Protein AF-A0A950QNS8-F1 (afdb_monomer)

pLDDT: mean 90.38, std 9.47, range [53.41, 97.19]

Mean predicted aligned error: 3.78 Å

Solvent-accessible surface area (backbone atoms only — not comparable to full-atom values): 6136 Å² total; per-residue (Å²): 53,42,32,42,21,36,43,80,90,73,49,23,40,40,30,33,34,41,95,55,96,47,93,84,41,61,22,35,48,35,29,31,58,67,44,80,93,40,46,65,45,50,50,54,51,51,52,52,36,47,74,72,73,43,79,83,40,77,52,84,38,79,42,85,76,50,46,59,59,48,78,51,63,38,81,41,72,61,72,89,65,85,50,70,78,82,76,51,58,98,43,53,73,60,63,49,32,29,52,58,35,50,58,43,79,50,136

Sequence (107 aa):
MQTAFIRVSDCDLHVEISEQADKNSPRMIIETPGRPEYCESRSKLFAELQRRGITLTDLNQELQPPIPVQVTGTAFRDQAHPIWFARGSDKVATLWELHPVEVAILP

Secondary structure (DSSP, 8-state):
--EEEE-TTT--EEEEE-SSS-TTS-BEEEEE-SSGGGHHHHHHHHHHHHHTTPPP-SS-EE-SSPPPEEEEEEEEE--S--SGGGTS-TTB--SEEEEEEEEEE--

Structure (mmCIF, N/CA/C/O backbone):
data_AF-A0A950QNS8-F1
#
_entry.id   AF-A0A950QNS8-F1
#
loop_
_atom_site.group_PDB
_atom_site.id
_atom_site.type_symbol
_atom_site.label_atom_id
_atom_site.label_alt_id
_atom_site.label_comp_id
_atom_site.label_asym_id
_atom_site.label_entity_id
_atom_site.label_seq_id
_atom_site.pdbx_PDB_ins_code
_atom_site.Cartn_x
_atom_site.Cartn_y
_atom_site.Cartn_z
_atom_site.occupancy
_atom_site.B_iso_or_equiv
_atom_site.auth_seq_id
_atom_site.auth_comp_id
_atom_site.auth_asym_id
_atom_site.auth_atom_id
_atom_site.pdbx_PDB_model_num
ATOM 1 N N . MET A 1 1 ? -5.545 0.362 5.184 1.00 95.81 1 MET A N 1
ATOM 2 C CA . MET A 1 1 ? -4.094 0.474 4.947 1.00 95.81 1 MET A CA 1
ATOM 3 C C . MET A 1 1 ? -3.387 0.635 6.276 1.00 95.81 1 MET A C 1
ATOM 5 O O . MET A 1 1 ? -3.683 1.587 6.988 1.00 95.81 1 MET A O 1
ATOM 9 N N . GLN A 1 2 ? -2.527 -0.321 6.609 1.00 97.00 2 GLN A N 1
ATOM 10 C CA . GLN A 1 2 ? -1.808 -0.418 7.880 1.00 97.00 2 GLN A CA 1
ATOM 11 C C . GLN A 1 2 ? -0.375 0.091 7.760 1.00 97.00 2 GLN A C 1
ATOM 13 O O . GLN A 1 2 ? 0.094 0.784 8.654 1.00 97.00 2 GLN A O 1
ATOM 18 N N . THR A 1 3 ? 0.301 -0.196 6.646 1.00 95.44 3 THR A N 1
ATOM 19 C CA . THR A 1 3 ? 1.664 0.286 6.408 1.00 95.44 3 THR A CA 1
ATOM 20 C C . THR A 1 3 ? 1.887 0.708 4.970 1.00 95.44 3 THR A C 1
ATOM 22 O O . THR A 1 3 ? 1.111 0.327 4.093 1.00 95.44 3 THR A O 1
ATOM 25 N N . ALA A 1 4 ? 2.943 1.484 4.727 1.00 94.75 4 ALA A N 1
ATOM 26 C CA . ALA A 1 4 ? 3.389 1.814 3.381 1.00 94.75 4 ALA A CA 1
ATOM 27 C C . ALA A 1 4 ? 4.910 2.040 3.321 1.00 94.75 4 ALA A C 1
ATOM 29 O O . ALA A 1 4 ? 5.490 2.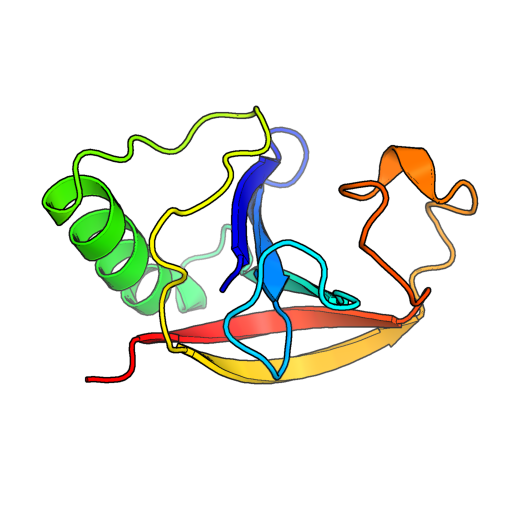618 4.242 1.00 94.75 4 ALA A O 1
ATOM 30 N N . PHE A 1 5 ? 5.546 1.604 2.231 1.00 92.75 5 PHE A N 1
ATOM 31 C CA . PHE A 1 5 ? 6.941 1.904 1.889 1.00 92.75 5 PHE A CA 1
ATOM 32 C C . PHE A 1 5 ? 7.192 1.757 0.386 1.00 92.75 5 PHE A C 1
ATOM 34 O O . PHE A 1 5 ? 6.425 1.113 -0.328 1.00 92.75 5 PHE A O 1
ATOM 41 N N . ILE A 1 6 ? 8.271 2.358 -0.109 1.00 91.19 6 ILE A N 1
ATOM 42 C CA . ILE A 1 6 ? 8.705 2.213 -1.501 1.00 91.19 6 ILE A CA 1
ATOM 43 C C . ILE A 1 6 ? 9.793 1.156 -1.571 1.00 91.19 6 ILE A C 1
ATOM 45 O O . ILE A 1 6 ? 10.847 1.306 -0.955 1.00 91.19 6 ILE A O 1
ATOM 49 N N . ARG A 1 7 ? 9.589 0.111 -2.368 1.00 87.38 7 ARG A N 1
ATOM 50 C CA . ARG A 1 7 ? 10.664 -0.831 -2.654 1.00 87.38 7 ARG A CA 1
ATOM 51 C C . ARG A 1 7 ? 11.517 -0.274 -3.791 1.00 87.38 7 ARG A C 1
ATOM 53 O O . ARG A 1 7 ? 11.070 -0.067 -4.912 1.00 87.38 7 ARG A O 1
ATOM 60 N N . VAL A 1 8 ? 12.776 0.023 -3.481 1.00 81.50 8 VAL A N 1
ATOM 61 C CA . VAL A 1 8 ? 13.689 0.706 -4.416 1.00 81.50 8 VAL A CA 1
ATOM 62 C C . VAL A 1 8 ? 14.071 -0.180 -5.610 1.00 81.50 8 VAL A C 1
ATOM 64 O O . VAL A 1 8 ? 14.387 0.342 -6.674 1.00 81.50 8 VAL A O 1
ATOM 67 N N . SER A 1 9 ? 14.041 -1.509 -5.462 1.00 83.94 9 SER A N 1
ATOM 68 C CA . SER A 1 9 ? 14.463 -2.445 -6.515 1.00 83.94 9 SER A CA 1
ATOM 69 C C . SER A 1 9 ? 13.531 -2.494 -7.726 1.00 83.94 9 SER A C 1
ATOM 71 O O . SER A 1 9 ? 14.008 -2.701 -8.838 1.00 83.94 9 SER A O 1
ATOM 73 N N . ASP A 1 10 ? 12.227 -2.323 -7.516 1.00 84.50 10 ASP A N 1
ATOM 74 C CA . ASP A 1 10 ? 11.175 -2.401 -8.542 1.00 84.50 10 ASP A CA 1
ATOM 75 C C . ASP A 1 10 ? 10.362 -1.099 -8.664 1.00 84.50 10 ASP A C 1
ATOM 77 O O . ASP A 1 10 ? 9.575 -0.957 -9.597 1.00 84.50 10 ASP A O 1
ATOM 81 N N . CYS A 1 11 ? 10.631 -0.106 -7.805 1.00 88.94 11 CYS A N 1
ATOM 82 C CA . CYS A 1 11 ? 9.930 1.181 -7.722 1.00 88.94 11 CYS A CA 1
ATOM 83 C C . CYS A 1 11 ? 8.451 1.061 -7.319 1.00 88.94 11 CYS A C 1
ATOM 85 O O . CYS A 1 11 ? 7.674 2.028 -7.439 1.00 88.94 11 CYS A O 1
ATOM 87 N N . ASP A 1 12 ? 8.060 -0.093 -6.794 1.00 92.62 12 ASP A N 1
ATOM 88 C CA . ASP A 1 12 ? 6.687 -0.346 -6.416 1.00 92.62 12 ASP A CA 1
ATOM 89 C C . ASP A 1 12 ? 6.389 0.253 -5.046 1.00 92.62 12 ASP A C 1
ATOM 91 O O . ASP A 1 12 ? 7.243 0.393 -4.163 1.00 92.62 12 ASP A O 1
ATOM 95 N N . LEU A 1 13 ? 5.148 0.708 -4.896 1.00 93.75 13 LEU A N 1
ATOM 96 C CA . LEU A 1 13 ? 4.632 1.126 -3.606 1.00 93.75 13 LEU A CA 1
ATOM 97 C C . LEU A 1 13 ? 4.052 -0.106 -2.927 1.00 93.75 13 LEU A C 1
ATOM 99 O O . LEU A 1 13 ? 3.002 -0.595 -3.343 1.00 93.75 13 LEU A O 1
ATOM 103 N N . HIS A 1 14 ? 4.739 -0.567 -1.889 1.00 93.94 14 HIS A N 1
ATOM 104 C CA . HIS A 1 14 ? 4.331 -1.695 -1.071 1.00 93.94 14 HIS A CA 1
ATOM 105 C C . HIS A 1 14 ? 3.472 -1.202 0.075 1.00 93.94 14 HIS A C 1
ATOM 107 O O . HIS A 1 14 ? 3.811 -0.250 0.784 1.00 93.94 14 HIS A O 1
ATOM 113 N N . VAL A 1 15 ? 2.352 -1.879 0.260 1.00 95.50 15 VAL A N 1
ATOM 114 C CA . VAL A 1 15 ? 1.351 -1.515 1.245 1.00 95.50 15 VAL A CA 1
ATOM 115 C C . VAL A 1 15 ? 0.851 -2.774 1.928 1.00 95.50 15 VAL A C 1
ATOM 117 O O . VAL A 1 15 ? 0.519 -3.754 1.267 1.00 95.50 15 VAL A O 1
ATOM 120 N N . GLU A 1 16 ? 0.718 -2.734 3.250 1.00 95.69 16 GLU A N 1
ATOM 121 C CA . GLU A 1 16 ? -0.014 -3.766 3.980 1.00 95.69 16 GLU A CA 1
ATOM 122 C C . GLU A 1 16 ? -1.443 -3.296 4.260 1.00 95.69 16 GLU A C 1
ATOM 124 O O . GLU A 1 16 ? -1.680 -2.187 4.754 1.00 95.69 16 GLU A O 1
ATOM 129 N N . ILE A 1 17 ? -2.422 -4.149 3.971 1.00 97.06 17 ILE A N 1
ATOM 130 C CA . ILE A 1 17 ? -3.836 -3.912 4.271 1.00 97.06 17 ILE A CA 1
ATOM 131 C C . ILE A 1 17 ? -4.383 -4.985 5.200 1.00 97.06 17 ILE A C 1
ATOM 133 O O . ILE A 1 17 ? -3.946 -6.131 5.176 1.00 97.06 17 ILE A O 1
ATOM 137 N N . SER A 1 18 ? -5.388 -4.612 5.977 1.00 97.19 18 SER A N 1
ATOM 138 C CA . SER A 1 18 ? -6.232 -5.521 6.741 1.00 97.19 18 SER A CA 1
ATOM 139 C C . SER A 1 18 ? -7.677 -5.051 6.630 1.00 97.19 18 SER A C 1
ATOM 141 O O . SER A 1 18 ? -7.934 -3.870 6.388 1.00 97.19 18 SER A O 1
ATOM 143 N N . GLU A 1 19 ? -8.611 -5.976 6.823 1.00 94.81 19 GLU A N 1
ATOM 144 C CA . GLU A 1 19 ? -10.047 -5.677 6.853 1.00 94.81 19 GLU A CA 1
ATOM 145 C C . GLU A 1 19 ? -10.418 -4.794 8.054 1.00 94.81 19 GLU A C 1
ATOM 147 O O . GLU A 1 19 ? -11.234 -3.883 7.946 1.00 94.81 19 GLU A O 1
ATOM 152 N N . GLN A 1 20 ? -9.781 -5.032 9.201 1.00 95.75 20 GLN A N 1
ATOM 153 C CA . GLN A 1 20 ? -10.021 -4.289 10.434 1.00 95.75 20 GLN A CA 1
ATOM 154 C C . GLN A 1 20 ? -8.972 -3.191 10.618 1.00 95.75 20 GLN A C 1
ATOM 156 O O . GLN A 1 20 ? -7.789 -3.402 10.344 1.00 95.75 20 GLN A O 1
ATOM 161 N N . ALA A 1 21 ? -9.382 -2.033 11.141 1.00 94.31 21 ALA A N 1
ATOM 162 C CA . ALA A 1 21 ? -8.499 -0.908 11.463 1.00 94.31 21 ALA A CA 1
ATOM 163 C C . ALA A 1 21 ? -7.736 -1.113 12.792 1.00 94.31 21 ALA A C 1
ATOM 165 O O . ALA A 1 21 ? -7.679 -0.219 13.633 1.00 94.31 21 ALA A O 1
ATOM 166 N N . ASP A 1 22 ? -7.152 -2.298 12.984 1.00 94.50 22 ASP A N 1
ATOM 167 C CA . ASP A 1 22 ? -6.313 -2.650 14.132 1.00 94.50 22 ASP A CA 1
ATOM 168 C C . ASP A 1 22 ? -4.927 -3.075 13.639 1.00 94.50 22 ASP A C 1
ATOM 170 O O . ASP A 1 22 ? -4.794 -3.938 12.769 1.00 94.50 22 ASP A O 1
ATOM 174 N N . LYS A 1 23 ? -3.885 -2.490 14.233 1.00 92.19 23 LYS A N 1
ATOM 175 C CA . LYS A 1 23 ? -2.488 -2.796 13.921 1.00 92.19 23 LYS A CA 1
ATOM 176 C C . LYS A 1 23 ? -2.131 -4.270 14.139 1.00 92.19 23 LYS A C 1
ATOM 178 O O . LYS A 1 23 ? -1.194 -4.762 13.524 1.00 92.19 23 LYS A O 1
ATOM 183 N N . ASN A 1 24 ? -2.847 -4.993 14.996 1.00 93.81 24 ASN A N 1
ATOM 184 C CA . ASN A 1 24 ? -2.580 -6.411 15.247 1.00 93.81 24 ASN A CA 1
ATOM 185 C C . ASN A 1 24 ? -3.362 -7.350 14.322 1.00 93.81 24 ASN A C 1
ATOM 187 O O . ASN A 1 24 ? -3.198 -8.566 14.420 1.00 93.81 24 ASN A O 1
ATOM 191 N N . SER A 1 25 ? -4.210 -6.813 13.441 1.00 96.38 25 SER A N 1
ATOM 192 C CA . SER A 1 25 ? -4.983 -7.632 12.513 1.00 96.38 25 SER A CA 1
ATOM 193 C C . SER A 1 25 ? -4.090 -8.330 11.486 1.00 96.38 25 SER A C 1
ATOM 1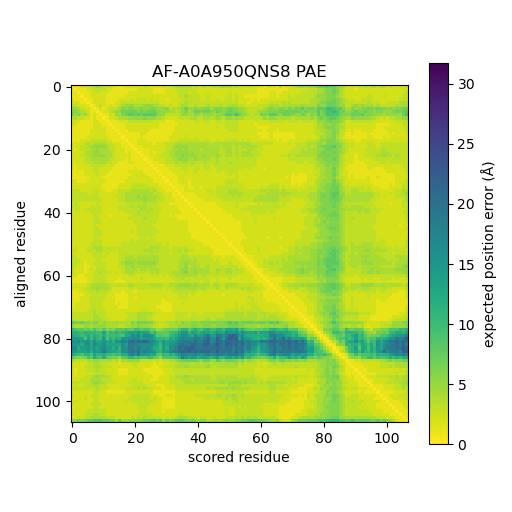95 O O . SER A 1 25 ? -3.094 -7.741 11.060 1.00 96.38 25 SER A O 1
ATOM 197 N N . PRO A 1 26 ? -4.460 -9.545 11.041 1.00 95.81 26 PRO A N 1
ATOM 198 C CA . PRO A 1 26 ? -3.828 -10.203 9.903 1.00 95.81 26 PRO A CA 1
ATOM 199 C C . PRO A 1 26 ? -3.839 -9.312 8.657 1.00 95.81 26 PRO A C 1
ATOM 201 O O . PRO A 1 26 ? -4.846 -8.658 8.363 1.00 95.81 26 PRO A O 1
ATOM 204 N N . ARG A 1 27 ? -2.725 -9.301 7.922 1.00 95.69 27 ARG A N 1
ATOM 205 C CA . ARG A 1 27 ? -2.503 -8.417 6.774 1.00 95.69 27 ARG A CA 1
ATOM 206 C C . ARG A 1 27 ? -2.217 -9.177 5.484 1.00 95.69 27 ARG A C 1
ATOM 208 O O . ARG A 1 27 ? -1.768 -10.324 5.498 1.00 95.69 27 ARG A O 1
ATOM 215 N N . MET A 1 28 ? -2.443 -8.487 4.375 1.00 94.06 28 MET A N 1
ATOM 216 C CA . MET A 1 28 ? -2.053 -8.860 3.016 1.00 94.06 28 MET A CA 1
ATOM 217 C C . MET A 1 28 ? -1.209 -7.732 2.419 1.00 94.06 28 MET A C 1
ATOM 219 O O . MET A 1 28 ? -1.462 -6.561 2.708 1.00 94.06 28 MET A O 1
ATOM 223 N N . ILE A 1 29 ? -0.234 -8.086 1.583 1.00 94.12 29 ILE A N 1
ATOM 224 C CA . ILE A 1 29 ? 0.550 -7.118 0.813 1.00 94.12 29 ILE A CA 1
ATOM 225 C C . ILE A 1 29 ? -0.188 -6.789 -0.486 1.00 94.12 29 ILE A C 1
ATOM 227 O O . ILE A 1 29 ? -0.746 -7.670 -1.148 1.00 94.12 29 ILE A O 1
ATOM 231 N N . ILE A 1 30 ? -0.183 -5.509 -0.840 1.00 95.50 30 ILE A N 1
ATOM 232 C CA . ILE A 1 30 ? -0.618 -5.006 -2.137 1.00 95.50 30 ILE A CA 1
ATOM 233 C C . ILE A 1 30 ? 0.464 -4.090 -2.709 1.00 95.50 30 ILE A C 1
ATOM 235 O O . ILE A 1 30 ? 1.118 -3.357 -1.961 1.00 95.50 30 ILE A O 1
ATOM 239 N N . GLU A 1 31 ? 0.626 -4.109 -4.027 1.00 94.62 31 GLU A N 1
ATOM 240 C CA . GLU A 1 31 ? 1.699 -3.384 -4.709 1.00 94.62 31 GLU A CA 1
ATOM 241 C C . GLU A 1 31 ? 1.165 -2.571 -5.887 1.00 94.62 31 GLU A C 1
ATOM 243 O O . GLU A 1 31 ? 0.501 -3.081 -6.797 1.00 94.62 31 GLU A O 1
ATOM 248 N N . THR A 1 32 ? 1.426 -1.263 -5.849 1.00 95.56 32 THR A N 1
ATOM 249 C CA . THR A 1 32 ? 1.087 -0.345 -6.945 1.00 95.56 32 THR A CA 1
ATOM 250 C C . THR A 1 32 ? 2.332 -0.100 -7.796 1.00 95.56 32 THR A C 1
ATOM 252 O O . THR A 1 32 ? 3.294 0.463 -7.260 1.00 95.56 32 THR A O 1
ATOM 255 N N . PRO A 1 33 ? 2.329 -0.424 -9.103 1.00 95.25 33 PRO A N 1
ATOM 256 C CA . PRO A 1 33 ? 3.528 -0.306 -9.920 1.00 95.25 33 PRO A CA 1
ATOM 257 C C . PRO A 1 33 ? 4.085 1.111 -10.042 1.00 95.25 33 PRO A C 1
ATOM 259 O O . PRO A 1 33 ? 3.335 2.090 -10.078 1.00 95.25 33 PRO A O 1
ATOM 262 N N . GLY A 1 34 ? 5.402 1.236 -10.188 1.00 92.75 34 GLY A N 1
ATOM 263 C CA . GLY A 1 34 ? 6.090 2.490 -10.532 1.00 92.75 34 GLY A CA 1
ATOM 264 C C . GLY A 1 34 ? 5.892 2.965 -11.983 1.00 92.75 34 GLY A C 1
ATOM 265 O O . GLY A 1 34 ? 6.843 3.451 -12.594 1.00 92.75 34 GLY A O 1
ATOM 266 N N . ARG A 1 35 ? 4.700 2.790 -12.572 1.00 93.06 35 ARG A N 1
ATOM 267 C CA . ARG A 1 35 ? 4.433 3.040 -14.003 1.00 93.06 35 ARG A CA 1
ATOM 268 C C . ARG A 1 35 ? 3.472 4.213 -14.254 1.00 93.06 35 ARG A C 1
ATOM 270 O O . ARG A 1 35 ? 2.655 4.507 -13.378 1.00 93.06 35 ARG A O 1
ATOM 277 N N . PRO A 1 36 ? 3.532 4.870 -15.435 1.00 94.50 36 PRO A N 1
ATOM 278 C CA . PRO A 1 36 ? 2.724 6.054 -15.747 1.00 94.50 36 PRO A CA 1
ATOM 279 C C . PRO A 1 36 ? 1.219 5.887 -15.520 1.00 94.50 36 PRO A C 1
ATOM 281 O O . PRO A 1 36 ? 0.568 6.811 -15.039 1.00 94.50 36 PRO A O 1
ATOM 284 N N . GLU A 1 37 ? 0.671 4.710 -15.815 1.00 94.81 37 GLU A N 1
ATOM 285 C CA . GLU A 1 37 ? -0.749 4.396 -15.648 1.00 94.81 37 GLU A CA 1
ATOM 286 C C . GLU A 1 37 ? -1.217 4.406 -14.179 1.00 94.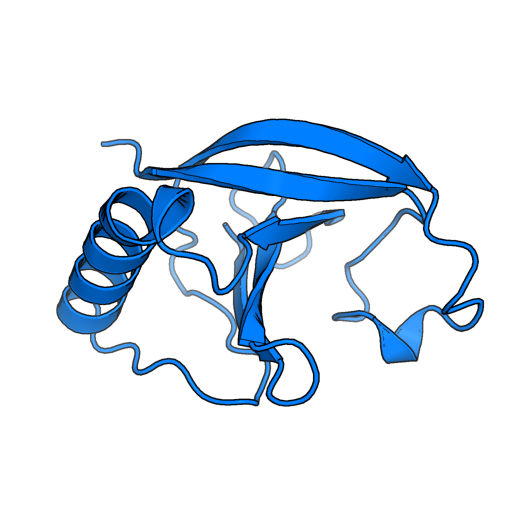81 37 GLU A C 1
ATOM 288 O O . GLU A 1 37 ? -2.401 4.600 -13.924 1.00 94.81 37 GLU A O 1
ATOM 293 N N . TYR A 1 38 ? -0.299 4.292 -13.210 1.00 94.69 38 TYR A N 1
ATOM 294 C CA . TYR A 1 38 ? -0.592 4.379 -11.773 1.00 94.69 38 TYR A CA 1
ATOM 295 C C . TYR A 1 38 ? -0.180 5.723 -11.154 1.00 94.69 38 TYR A C 1
ATOM 297 O O . TYR A 1 38 ? -0.354 5.931 -9.952 1.00 94.69 38 TYR A O 1
ATOM 305 N N . CYS A 1 39 ? 0.373 6.661 -11.933 1.00 93.44 39 CYS A N 1
ATOM 306 C CA . CYS A 1 39 ? 0.869 7.930 -11.395 1.00 93.44 39 CYS A CA 1
ATOM 307 C C . CYS A 1 39 ? -0.224 8.747 -10.701 1.00 93.44 39 CYS A C 1
ATOM 309 O O . CYS A 1 39 ? 0.053 9.373 -9.679 1.00 93.44 39 CYS A O 1
ATOM 311 N N . GLU A 1 40 ? -1.452 8.750 -11.223 1.00 94.06 40 GLU A N 1
ATOM 312 C CA . GLU A 1 40 ? -2.549 9.524 -10.637 1.00 94.06 40 GLU A CA 1
ATOM 313 C C . GLU A 1 40 ? -2.925 9.009 -9.240 1.00 94.06 40 GLU A C 1
ATOM 315 O O . GLU A 1 40 ? -2.926 9.778 -8.273 1.00 94.06 40 GLU A O 1
ATOM 320 N N . SER A 1 41 ? -3.203 7.708 -9.116 1.00 92.75 41 SER A N 1
ATOM 321 C CA . SER A 1 41 ? -3.573 7.081 -7.842 1.00 92.75 41 SER A CA 1
ATOM 322 C C . SER A 1 41 ? -2.427 7.156 -6.831 1.00 92.75 41 SER A C 1
ATOM 324 O O . SER A 1 41 ? -2.643 7.566 -5.687 1.00 92.75 41 SER A O 1
ATOM 326 N N . ARG A 1 42 ? -1.183 6.903 -7.266 1.00 94.38 42 ARG A N 1
ATOM 327 C CA . ARG A 1 42 ? 0.014 7.083 -6.429 1.00 94.38 42 ARG A CA 1
ATOM 328 C C . ARG A 1 42 ? 0.161 8.521 -5.947 1.00 94.38 42 ARG A C 1
ATOM 330 O O . ARG A 1 42 ? 0.395 8.729 -4.763 1.00 94.38 42 ARG A O 1
ATOM 337 N N . SER A 1 43 ? -0.010 9.518 -6.815 1.00 94.06 43 SER A N 1
ATOM 338 C CA . SER A 1 43 ? 0.129 10.934 -6.435 1.00 94.06 43 SER A CA 1
ATOM 339 C C . SER A 1 43 ? -0.907 11.354 -5.393 1.00 94.06 43 SER A C 1
ATOM 341 O O . SER A 1 43 ? -0.565 12.053 -4.441 1.00 94.06 43 SER A O 1
ATOM 343 N N . LYS A 1 44 ? -2.158 10.891 -5.525 1.00 94.38 44 LYS A N 1
ATOM 344 C CA . LYS A 1 44 ? -3.210 11.119 -4.519 1.00 94.38 44 LYS A CA 1
ATOM 345 C C . LYS A 1 44 ? -2.838 10.497 -3.172 1.00 94.38 44 LYS A C 1
ATOM 347 O O . LYS A 1 44 ? -2.980 11.145 -2.137 1.00 94.38 44 LYS A O 1
ATOM 352 N N . LEU A 1 45 ? -2.318 9.272 -3.193 1.00 93.88 45 LEU A N 1
ATOM 353 C CA . LEU A 1 45 ? -1.870 8.575 -1.993 1.00 93.88 45 LEU A CA 1
ATOM 354 C C . LEU A 1 45 ? -0.676 9.268 -1.325 1.00 93.88 45 LEU A C 1
ATOM 356 O O . LEU A 1 45 ? -0.697 9.491 -0.116 1.00 93.88 45 LEU A O 1
ATOM 360 N N . PHE A 1 46 ? 0.326 9.681 -2.106 1.00 94.12 46 PHE A N 1
ATOM 361 C CA . PHE A 1 46 ? 1.460 10.466 -1.617 1.00 94.12 46 PHE A CA 1
ATOM 362 C C . PHE A 1 46 ? 1.008 11.780 -0.974 1.00 94.12 46 PHE A C 1
ATOM 364 O O . PHE A 1 46 ? 1.455 12.101 0.125 1.00 94.12 46 PHE A O 1
ATOM 371 N N . ALA A 1 47 ? 0.102 12.516 -1.621 1.00 94.81 47 ALA A N 1
ATOM 372 C CA . ALA A 1 47 ? -0.416 13.774 -1.092 1.00 94.81 47 ALA A CA 1
ATOM 373 C C . ALA A 1 47 ? -1.147 13.578 0.247 1.00 94.81 47 ALA A C 1
ATOM 375 O O . ALA A 1 47 ? -0.964 14.367 1.173 1.00 94.81 47 ALA A O 1
ATOM 376 N N . GLU A 1 48 ? -1.937 12.511 0.380 1.00 94.25 48 GLU A N 1
ATOM 377 C CA . GLU A 1 48 ? -2.631 12.192 1.630 1.00 94.25 48 GLU A CA 1
ATOM 378 C C . GLU A 1 48 ? -1.666 11.793 2.751 1.00 94.25 48 GLU A C 1
ATOM 380 O O . GLU A 1 48 ? -1.813 12.254 3.885 1.00 94.25 48 GLU A O 1
ATOM 385 N N . LEU A 1 49 ? -0.660 10.969 2.450 1.00 93.94 49 LEU A N 1
ATOM 386 C CA . LEU A 1 49 ? 0.375 10.603 3.419 1.00 93.94 49 LEU A CA 1
ATOM 387 C C . LEU 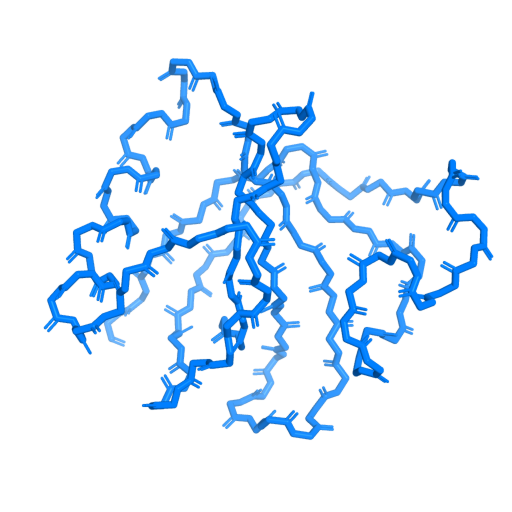A 1 49 ? 1.140 11.845 3.887 1.00 93.94 49 LEU A C 1
ATOM 389 O O . LEU A 1 49 ? 1.267 12.071 5.092 1.00 93.94 49 LEU A O 1
ATOM 393 N N . GLN A 1 50 ? 1.534 12.715 2.957 1.00 94.69 50 GLN A N 1
ATOM 394 C CA . GLN A 1 50 ? 2.207 13.971 3.273 1.00 94.69 50 GLN A CA 1
ATOM 395 C C . GLN A 1 50 ? 1.328 14.893 4.131 1.00 94.69 50 GLN A C 1
ATOM 397 O O . GLN A 1 50 ? 1.814 15.476 5.101 1.00 94.69 50 GLN A O 1
ATOM 402 N N . ARG A 1 51 ? 0.023 14.990 3.841 1.00 94.25 51 ARG A N 1
ATOM 403 C CA . ARG A 1 51 ? -0.943 15.756 4.651 1.00 94.25 51 ARG A CA 1
ATOM 404 C C . ARG A 1 51 ? -1.034 15.238 6.090 1.00 94.25 51 ARG A C 1
ATOM 406 O O . ARG A 1 51 ? -1.299 16.017 7.003 1.00 94.25 51 ARG A O 1
ATOM 413 N N . ARG A 1 52 ? -0.800 13.941 6.299 1.00 93.06 52 ARG A N 1
ATOM 414 C CA . ARG A 1 52 ? -0.733 13.294 7.620 1.00 93.06 52 ARG A CA 1
ATOM 415 C C . ARG A 1 52 ? 0.656 13.356 8.265 1.00 93.06 52 ARG A C 1
ATOM 417 O O . ARG A 1 52 ? 0.842 12.788 9.335 1.00 93.06 52 ARG A O 1
ATOM 424 N N . GLY A 1 53 ? 1.617 14.045 7.646 1.00 93.81 53 GLY A N 1
ATOM 425 C CA . GLY A 1 53 ? 2.987 14.164 8.147 1.00 93.81 53 GLY A CA 1
ATOM 426 C C . GLY A 1 53 ? 3.842 12.915 7.925 1.00 93.81 53 GLY A C 1
ATOM 427 O O . GLY A 1 53 ? 4.863 12.757 8.589 1.00 93.81 53 GLY A O 1
ATOM 428 N N . ILE A 1 54 ? 3.435 12.030 7.014 1.00 93.06 54 ILE A N 1
ATOM 429 C CA . ILE A 1 54 ? 4.146 10.795 6.684 1.00 93.06 54 ILE A CA 1
ATOM 430 C C . ILE A 1 54 ? 4.908 10.996 5.374 1.00 93.06 54 ILE A C 1
ATOM 432 O O . ILE A 1 54 ? 4.318 11.276 4.330 1.00 93.06 54 ILE A O 1
ATOM 436 N N . THR A 1 55 ? 6.226 10.815 5.428 1.00 92.19 55 THR A N 1
ATOM 437 C CA . THR A 1 55 ? 7.103 10.835 4.253 1.00 92.19 55 THR A CA 1
ATOM 438 C C . THR A 1 55 ? 7.468 9.406 3.902 1.00 92.19 55 THR A C 1
ATOM 440 O O . THR A 1 55 ? 8.124 8.737 4.695 1.00 92.19 55 THR A O 1
ATOM 443 N N . LEU A 1 56 ? 7.077 8.934 2.718 1.00 90.44 56 LEU A N 1
ATOM 444 C CA . LEU A 1 56 ? 7.429 7.583 2.289 1.00 90.44 56 LEU A CA 1
ATOM 445 C C . LEU A 1 56 ? 8.940 7.426 2.094 1.00 90.44 56 LEU A C 1
ATOM 447 O O . LEU A 1 56 ? 9.603 8.277 1.504 1.00 90.44 56 LEU A O 1
ATOM 451 N N . THR A 1 57 ? 9.454 6.311 2.599 1.00 90.62 57 THR A N 1
ATOM 452 C CA . THR A 1 57 ? 10.855 5.890 2.512 1.00 90.62 57 THR A CA 1
ATOM 453 C C . THR A 1 57 ? 10.914 4.436 2.045 1.00 90.62 57 THR A C 1
ATOM 455 O O . THR A 1 57 ? 9.885 3.830 1.741 1.00 90.62 57 THR A O 1
ATOM 458 N N . ASP A 1 58 ? 12.114 3.870 1.997 1.00 88.94 58 ASP A N 1
ATOM 459 C CA . ASP A 1 58 ? 12.363 2.447 1.762 1.00 88.94 58 ASP A CA 1
ATOM 460 C C . ASP A 1 58 ? 12.178 1.567 3.010 1.00 88.94 58 ASP A C 1
ATOM 462 O O . ASP A 1 58 ? 12.385 0.355 2.963 1.00 88.94 58 ASP A O 1
ATOM 466 N N . LEU A 1 59 ? 11.755 2.162 4.127 1.00 87.62 59 LEU A N 1
ATOM 467 C CA . LEU A 1 59 ? 11.457 1.465 5.371 1.00 87.62 59 LEU A CA 1
ATOM 468 C C . LEU A 1 59 ? 9.949 1.343 5.564 1.00 87.62 59 LEU A C 1
ATOM 470 O O . LEU A 1 59 ? 9.210 2.300 5.340 1.00 87.62 59 LEU A O 1
ATOM 474 N N . ASN A 1 60 ? 9.511 0.174 6.037 1.00 87.69 60 ASN A N 1
ATOM 475 C CA . ASN A 1 60 ? 8.114 -0.090 6.370 1.00 87.69 60 ASN A CA 1
ATOM 476 C C . ASN A 1 60 ? 7.636 0.872 7.474 1.00 87.69 60 ASN A C 1
ATOM 478 O O . ASN A 1 60 ? 8.193 0.878 8.574 1.00 87.69 60 ASN A O 1
ATOM 482 N N . GLN A 1 61 ? 6.625 1.693 7.177 1.00 92.38 61 GLN A N 1
ATOM 483 C CA . GLN A 1 61 ? 6.072 2.676 8.109 1.00 92.38 61 GLN A CA 1
ATOM 484 C C . GLN A 1 61 ? 4.653 2.300 8.519 1.00 92.38 61 GLN A C 1
ATOM 486 O O . GLN A 1 61 ? 3.752 2.255 7.685 1.00 92.38 61 GLN A O 1
ATOM 491 N N . GLU A 1 62 ? 4.456 2.072 9.816 1.00 94.25 62 GLU A N 1
ATOM 492 C CA . GLU A 1 62 ? 3.141 1.831 10.408 1.00 94.25 62 GLU A CA 1
ATOM 493 C C . GLU A 1 62 ? 2.318 3.127 10.443 1.00 94.25 62 GLU A C 1
ATOM 495 O O . GLU A 1 62 ? 2.778 4.170 10.911 1.00 94.25 62 GLU A O 1
ATOM 500 N N . LEU A 1 63 ? 1.082 3.058 9.958 1.00 94.75 63 LEU A N 1
ATOM 501 C CA . LEU A 1 63 ? 0.174 4.191 9.856 1.00 94.75 63 LEU A CA 1
ATOM 502 C C . LEU A 1 63 ? -0.741 4.228 11.073 1.00 94.75 63 LEU A C 1
ATOM 504 O O . LEU A 1 63 ? -1.528 3.312 11.310 1.00 94.75 63 LEU A O 1
ATOM 508 N N . GLN A 1 64 ? -0.682 5.326 11.822 1.00 92.38 64 GLN A N 1
ATOM 509 C CA . GLN A 1 64 ? -1.527 5.523 12.990 1.00 92.38 64 GLN A CA 1
ATOM 510 C C . GLN A 1 64 ? -2.202 6.907 12.942 1.00 92.38 64 GLN A C 1
ATOM 512 O O . GLN A 1 64 ? -1.520 7.918 13.099 1.00 92.38 64 GLN A O 1
ATOM 517 N N . PRO A 1 65 ? -3.535 6.981 12.748 1.00 93.00 65 PRO A N 1
ATOM 518 C CA . PRO A 1 65 ? -4.454 5.861 12.515 1.00 93.00 65 PRO A CA 1
ATOM 519 C C . PRO A 1 65 ? -4.278 5.220 11.118 1.00 93.00 65 PRO A C 1
ATOM 521 O O . PRO A 1 65 ? -3.828 5.908 10.194 1.00 93.00 65 PRO A O 1
ATOM 524 N N . PRO A 1 66 ? -4.691 3.948 10.935 1.00 95.75 66 PRO A N 1
ATOM 525 C CA . PRO A 1 66 ? -4.758 3.313 9.619 1.00 95.75 66 PRO A CA 1
ATOM 526 C C . PRO A 1 66 ? -5.605 4.130 8.635 1.00 95.75 66 PRO A C 1
ATOM 528 O O . PRO A 1 66 ? -6.559 4.805 9.030 1.00 95.75 66 PRO A O 1
ATOM 531 N N . ILE A 1 67 ? -5.281 4.059 7.342 1.00 95.75 67 ILE A N 1
ATOM 532 C CA . ILE A 1 67 ? -6.001 4.800 6.290 1.00 95.75 67 ILE A CA 1
ATOM 533 C C . ILE A 1 67 ? -7.025 3.874 5.617 1.00 95.75 67 ILE A C 1
ATOM 535 O O . ILE A 1 67 ? -6.623 2.838 5.074 1.00 95.75 67 ILE A O 1
ATOM 539 N N . PRO A 1 68 ? -8.330 4.198 5.634 1.00 96.38 68 PRO A N 1
ATOM 540 C CA . PRO A 1 68 ? -9.342 3.467 4.877 1.00 96.38 68 PRO A CA 1
ATOM 541 C C . PRO A 1 68 ? -9.077 3.571 3.374 1.00 96.38 68 PRO A C 1
ATOM 543 O O . PRO A 1 68 ? -8.857 4.659 2.842 1.00 96.38 68 PRO A O 1
ATOM 546 N N . VAL A 1 69 ? -9.075 2.434 2.684 1.00 97.12 69 VAL A N 1
ATOM 547 C CA . VAL A 1 69 ? -8.801 2.376 1.245 1.00 97.12 69 VAL A CA 1
ATOM 548 C C . VAL A 1 69 ? -9.687 1.341 0.570 1.00 97.12 69 VAL A C 1
ATOM 550 O O . VAL A 1 69 ? -10.000 0.305 1.155 1.00 97.12 69 VAL A O 1
ATOM 553 N N . GLN A 1 70 ? -10.042 1.612 -0.678 1.00 96.81 70 GLN A N 1
ATOM 554 C CA . GLN A 1 70 ? -10.546 0.632 -1.623 1.00 96.81 70 GLN A CA 1
ATOM 555 C C . GLN A 1 70 ? -9.392 0.196 -2.524 1.00 96.81 70 GLN A C 1
ATOM 557 O O . GLN A 1 70 ? -8.633 1.024 -3.028 1.00 96.81 70 GLN A O 1
ATOM 562 N N . VAL A 1 71 ? -9.267 -1.114 -2.720 1.00 96.56 71 VAL A N 1
ATOM 563 C CA . VAL A 1 71 ? -8.187 -1.721 -3.500 1.00 96.56 71 VAL A CA 1
ATOM 564 C C . VAL A 1 71 ? -8.801 -2.519 -4.636 1.00 96.56 71 VAL A C 1
ATOM 566 O O . VAL A 1 71 ? -9.650 -3.377 -4.399 1.00 96.56 71 VAL A O 1
ATOM 569 N N . THR A 1 72 ? -8.363 -2.241 -5.861 1.00 96.56 72 THR A N 1
ATOM 570 C CA . THR A 1 72 ? -8.741 -3.009 -7.052 1.00 96.56 72 THR A CA 1
ATOM 571 C C . THR A 1 72 ? -7.475 -3.526 -7.708 1.00 96.56 72 THR A C 1
ATOM 573 O O . THR A 1 72 ? -6.571 -2.749 -7.998 1.00 96.56 72 THR A O 1
ATOM 576 N N . GLY A 1 73 ? -7.385 -4.830 -7.949 1.00 95.69 73 GLY A N 1
ATOM 577 C CA . GLY A 1 73 ? -6.199 -5.394 -8.578 1.00 95.69 73 GLY A CA 1
ATOM 578 C C . GLY A 1 73 ? -6.286 -6.886 -8.829 1.00 95.69 73 GLY A C 1
ATOM 579 O O . GLY A 1 73 ? -7.336 -7.506 -8.653 1.00 95.69 73 GLY A O 1
ATOM 580 N N . THR A 1 74 ? -5.163 -7.449 -9.261 1.00 96.62 74 THR A N 1
ATOM 581 C CA . THR A 1 74 ? -5.067 -8.866 -9.625 1.00 96.62 74 THR A CA 1
ATOM 582 C C . THR A 1 74 ? -4.454 -9.662 -8.485 1.00 96.62 74 THR A C 1
ATOM 584 O O . THR A 1 74 ? -3.374 -9.328 -8.006 1.00 96.62 74 THR A O 1
ATOM 587 N N . ALA A 1 75 ? -5.135 -10.726 -8.062 1.00 94.38 75 ALA A N 1
ATOM 588 C CA . ALA A 1 75 ? -4.584 -11.654 -7.088 1.00 94.38 75 ALA A CA 1
ATOM 589 C C . ALA A 1 75 ? -3.497 -12.518 -7.728 1.00 94.38 75 ALA A C 1
ATOM 591 O O . ALA A 1 75 ? -3.725 -13.158 -8.758 1.00 94.38 75 ALA A O 1
ATOM 592 N N . PHE A 1 76 ? -2.340 -12.587 -7.082 1.00 89.69 76 PHE A N 1
ATOM 593 C CA . PHE A 1 76 ? -1.259 -13.477 -7.475 1.00 89.69 76 PHE A CA 1
ATOM 594 C C . PHE A 1 76 ? -0.656 -14.141 -6.239 1.00 89.69 76 PHE A C 1
ATOM 596 O O . PHE A 1 76 ? -0.615 -13.576 -5.147 1.00 89.69 76 PHE A O 1
ATOM 603 N N . ARG A 1 77 ? -0.228 -15.394 -6.393 1.00 88.06 77 ARG A N 1
ATOM 604 C CA . ARG A 1 77 ? 0.488 -16.106 -5.337 1.00 88.06 77 ARG A CA 1
ATOM 605 C C . ARG A 1 77 ? 1.971 -15.911 -5.575 1.00 88.06 77 ARG A C 1
ATOM 607 O O . ARG A 1 77 ? 2.530 -16.571 -6.451 1.00 88.06 77 ARG A O 1
ATOM 614 N N . ASP A 1 78 ? 2.599 -15.045 -4.796 1.00 77.12 78 ASP A N 1
ATOM 615 C CA . ASP A 1 78 ? 4.035 -14.840 -4.912 1.00 77.12 78 ASP A CA 1
ATOM 616 C C . ASP A 1 78 ? 4.783 -16.084 -4.390 1.00 77.12 78 ASP A C 1
ATOM 618 O O . ASP A 1 78 ? 4.683 -16.459 -3.217 1.00 77.12 78 ASP A O 1
ATOM 622 N N . GLN A 1 79 ? 5.505 -16.751 -5.294 1.00 69.12 79 GLN A N 1
ATOM 623 C CA . GLN A 1 79 ? 6.362 -17.910 -5.022 1.00 69.12 79 GLN A CA 1
ATOM 624 C C . GLN A 1 79 ? 7.857 -17.549 -5.003 1.00 69.12 79 GLN A C 1
ATOM 626 O O . GLN A 1 79 ? 8.676 -18.401 -4.663 1.00 69.12 79 GLN A O 1
ATOM 631 N N . ALA A 1 80 ? 8.221 -16.316 -5.372 1.00 65.19 80 ALA A N 1
ATOM 632 C CA . ALA A 1 80 ? 9.605 -15.863 -5.485 1.00 65.19 80 ALA A CA 1
ATOM 633 C C . ALA A 1 80 ? 10.231 -15.543 -4.120 1.00 65.19 80 ALA A C 1
ATOM 635 O O . ALA A 1 80 ? 11.438 -15.705 -3.943 1.00 65.19 80 ALA A O 1
ATOM 636 N N . HIS A 1 81 ? 9.413 -15.174 -3.133 1.00 63.31 81 HIS A N 1
ATOM 637 C CA . HIS A 1 81 ? 9.849 -14.918 -1.760 1.00 63.31 81 HIS A CA 1
ATOM 638 C C . HIS A 1 81 ? 9.315 -16.001 -0.800 1.00 63.31 81 HIS A C 1
ATOM 640 O O . HIS A 1 81 ? 8.362 -15.767 -0.062 1.00 63.31 81 HIS A O 1
ATOM 646 N N . PRO A 1 82 ? 9.905 -17.212 -0.761 1.00 55.78 82 PRO A N 1
ATOM 647 C CA . PRO A 1 82 ? 9.400 -18.318 0.063 1.00 55.78 82 PRO A CA 1
ATOM 648 C C . PRO A 1 82 ? 9.555 -18.092 1.579 1.00 55.78 82 PRO A C 1
ATOM 650 O O . PRO A 1 82 ? 9.078 -18.901 2.374 1.00 55.78 82 PRO A O 1
ATOM 653 N N . ILE A 1 83 ? 10.231 -17.015 1.992 1.00 59.97 83 ILE A N 1
ATOM 654 C CA . ILE A 1 8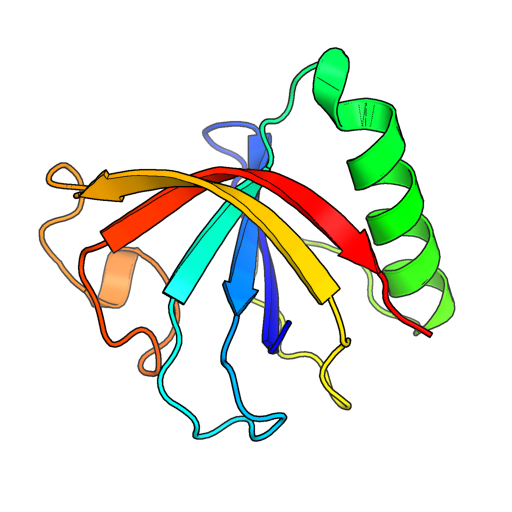3 ? 10.508 -16.684 3.388 1.00 59.97 83 ILE A CA 1
ATOM 655 C C . ILE A 1 83 ? 9.631 -15.499 3.810 1.00 59.97 83 ILE A C 1
ATOM 657 O O . ILE A 1 83 ? 9.796 -14.384 3.321 1.00 59.97 83 ILE A O 1
ATO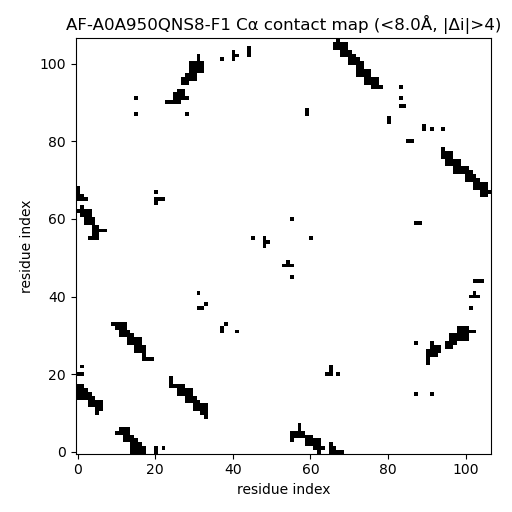M 661 N N . TRP A 1 84 ? 8.719 -15.743 4.754 1.00 53.41 84 TRP A N 1
ATOM 662 C CA . TRP A 1 84 ? 7.667 -14.802 5.161 1.00 53.41 84 TRP A CA 1
ATOM 663 C C . TRP A 1 84 ? 8.189 -13.457 5.701 1.00 53.41 84 TRP A C 1
ATOM 665 O O . TRP A 1 84 ? 7.595 -12.424 5.410 1.00 53.41 84 TRP A O 1
ATOM 675 N N . PHE A 1 85 ? 9.325 -13.430 6.412 1.00 56.25 85 PHE A N 1
ATOM 676 C CA . PHE A 1 85 ? 9.876 -12.185 6.975 1.00 56.25 85 PHE A CA 1
ATOM 677 C C . PHE A 1 85 ? 10.561 -11.276 5.941 1.00 56.25 85 PHE A C 1
ATOM 679 O O . PHE A 1 85 ? 10.913 -10.145 6.259 1.00 56.25 85 PHE A O 1
ATOM 686 N N . ALA A 1 86 ? 10.784 -11.752 4.711 1.00 62.09 86 ALA A N 1
ATOM 687 C CA . ALA A 1 86 ? 11.435 -10.972 3.655 1.00 62.09 86 ALA A CA 1
ATOM 688 C C . ALA A 1 86 ? 10.449 -10.119 2.825 1.00 62.09 86 ALA A C 1
ATOM 690 O O . ALA A 1 86 ? 10.873 -9.421 1.899 1.00 62.09 86 ALA A O 1
ATOM 691 N N . ARG A 1 87 ? 9.142 -10.190 3.129 1.00 72.38 87 ARG A N 1
ATOM 692 C CA . ARG A 1 87 ? 8.063 -9.627 2.294 1.00 72.38 87 ARG A CA 1
ATOM 693 C C . ARG A 1 87 ? 7.383 -8.415 2.920 1.00 72.38 87 ARG A C 1
ATOM 695 O O . ARG A 1 87 ? 7.170 -7.415 2.245 1.00 72.38 87 ARG A O 1
ATOM 702 N N . GLY A 1 88 ? 7.098 -8.493 4.214 1.00 82.50 88 GLY A N 1
ATOM 703 C CA . GLY A 1 88 ? 6.442 -7.446 4.990 1.00 82.50 88 GLY A CA 1
ATOM 704 C C . GLY A 1 88 ? 6.605 -7.700 6.486 1.00 82.50 88 GLY A C 1
ATOM 705 O O . GLY A 1 88 ? 7.522 -8.404 6.910 1.00 82.50 88 GLY A O 1
ATOM 706 N N . SER A 1 89 ? 5.728 -7.113 7.291 1.00 89.19 89 SER A N 1
ATOM 707 C CA . SER A 1 89 ? 5.712 -7.286 8.741 1.00 89.19 89 SER A CA 1
ATOM 708 C C . SER A 1 89 ? 5.362 -8.717 9.171 1.00 89.19 89 SER A C 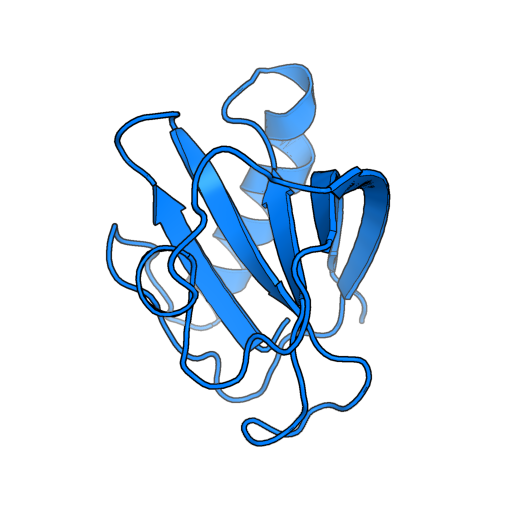1
ATOM 710 O O . SER A 1 89 ? 4.861 -9.535 8.397 1.00 89.19 89 SER A O 1
ATOM 712 N N . ASP A 1 90 ? 5.542 -8.999 10.463 1.00 90.00 90 ASP A N 1
ATOM 713 C CA . ASP A 1 90 ? 5.091 -10.238 11.110 1.00 90.00 90 ASP A CA 1
ATOM 714 C C . ASP A 1 90 ? 3.557 -10.401 11.134 1.00 90.00 90 ASP A C 1
ATOM 716 O O . ASP A 1 90 ? 3.053 -11.427 11.590 1.00 90.00 90 ASP A O 1
ATOM 720 N N . LYS A 1 91 ? 2.804 -9.398 10.661 1.00 93.62 91 LYS A N 1
ATOM 721 C CA . LYS A 1 91 ? 1.341 -9.433 10.559 1.00 93.62 91 LYS A CA 1
ATOM 722 C C . LYS A 1 91 ? 0.848 -9.915 9.200 1.00 93.62 91 LYS A C 1
ATOM 724 O O . LYS A 1 91 ? -0.342 -10.203 9.072 1.00 93.62 91 LYS A O 1
ATOM 729 N N . VAL A 1 92 ? 1.717 -10.024 8.193 1.00 92.12 92 VAL A N 1
ATOM 730 C CA . VAL A 1 92 ? 1.343 -10.567 6.881 1.00 92.12 92 VAL A CA 1
ATOM 731 C C . VAL A 1 92 ? 1.054 -12.062 7.020 1.00 92.12 92 VAL A C 1
ATOM 733 O O . VAL A 1 92 ? 1.936 -12.859 7.326 1.00 92.12 92 VAL A O 1
ATOM 736 N N . ALA A 1 93 ? -0.205 -12.445 6.809 1.00 91.31 93 ALA A N 1
ATOM 737 C CA . ALA A 1 93 ? -0.719 -13.770 7.167 1.00 91.31 93 ALA A CA 1
ATOM 738 C C . ALA A 1 93 ? -0.994 -14.678 5.955 1.00 91.31 93 ALA A C 1
ATOM 740 O O . ALA A 1 93 ? -1.626 -15.726 6.088 1.00 91.31 93 ALA A O 1
ATOM 741 N N . THR A 1 94 ? -0.562 -14.279 4.758 1.00 88.50 94 THR A N 1
ATOM 742 C CA . THR A 1 94 ? -0.854 -14.988 3.508 1.00 88.50 94 THR A CA 1
ATOM 743 C C . THR A 1 94 ? 0.306 -14.894 2.518 1.00 88.50 94 THR A C 1
ATOM 745 O O . THR A 1 94 ? 1.074 -13.940 2.535 1.00 88.50 94 THR A O 1
ATOM 748 N N . LEU A 1 95 ? 0.416 -15.899 1.642 1.00 86.75 95 LEU A N 1
ATOM 749 C CA . LEU A 1 95 ? 1.339 -15.905 0.495 1.00 86.75 95 LEU A CA 1
ATOM 750 C C . LEU A 1 95 ? 0.737 -15.249 -0.757 1.00 86.75 95 LEU A C 1
ATOM 752 O O . LEU A 1 95 ? 1.415 -15.135 -1.779 1.00 86.75 95 LEU A O 1
ATOM 756 N N . TRP A 1 96 ? -0.549 -14.904 -0.696 1.00 90.75 96 TRP A N 1
ATOM 757 C CA . TRP A 1 96 ? -1.252 -14.193 -1.752 1.00 90.75 96 TRP A CA 1
ATOM 758 C C . TRP A 1 96 ? -1.090 -12.696 -1.576 1.00 90.75 96 TRP A C 1
ATOM 760 O O . TRP A 1 96 ? -1.189 -12.176 -0.466 1.00 90.75 96 TRP A O 1
ATOM 770 N N . GLU A 1 97 ? -0.910 -12.024 -2.693 1.00 92.31 97 GLU A N 1
ATOM 771 C CA . GLU A 1 97 ? -0.729 -10.588 -2.776 1.00 92.31 97 GLU A CA 1
ATOM 772 C C . GLU A 1 97 ? -1.621 -10.062 -3.898 1.00 92.31 97 GLU A C 1
ATOM 774 O O . GLU A 1 97 ? -2.105 -10.824 -4.748 1.00 92.31 97 GLU A O 1
ATOM 779 N N . LEU A 1 98 ? -1.862 -8.756 -3.894 1.00 95.25 98 LEU A N 1
ATOM 780 C CA . LEU A 1 98 ? -2.473 -8.088 -5.033 1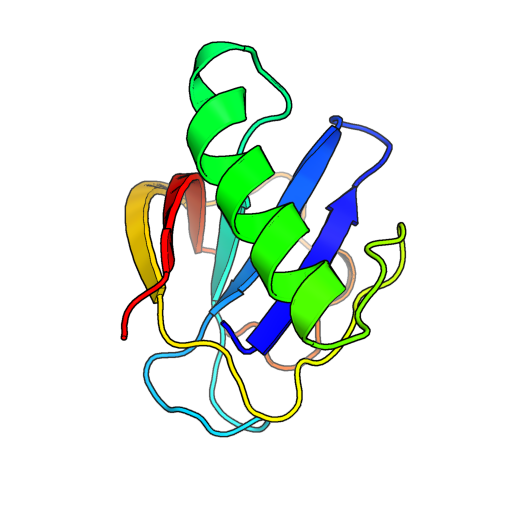.00 95.25 98 LEU A CA 1
ATOM 781 C C . LEU A 1 98 ? -1.394 -7.269 -5.747 1.00 95.25 98 LEU A C 1
ATOM 783 O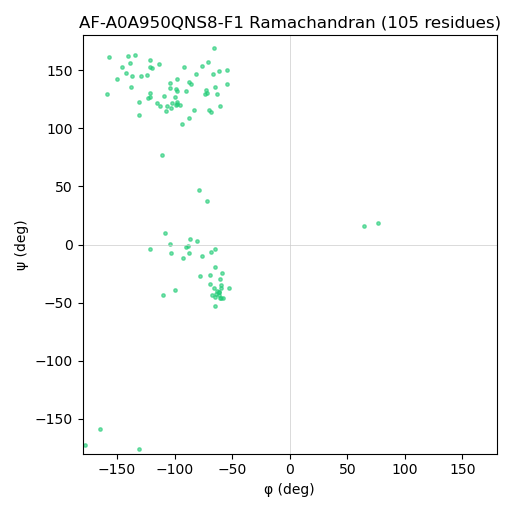 O . LEU A 1 98 ? -0.808 -6.371 -5.149 1.00 95.25 98 LEU A O 1
ATOM 787 N N . HIS A 1 99 ? -1.137 -7.576 -7.016 1.00 93.69 99 HIS A N 1
ATOM 788 C CA . HIS A 1 99 ? -0.227 -6.832 -7.889 1.00 93.69 99 HIS A CA 1
ATOM 789 C C . HIS A 1 99 ? -0.607 -7.141 -9.349 1.00 93.69 99 HIS A C 1
ATOM 791 O O . HIS A 1 99 ? -0.722 -8.310 -9.726 1.00 93.69 99 HIS A O 1
ATOM 797 N N . PRO A 1 100 ? -0.795 -6.122 -10.199 1.00 95.31 100 PRO A N 1
ATOM 798 C CA . PRO A 1 100 ? -0.787 -4.709 -9.835 1.00 95.31 100 PRO A CA 1
ATOM 799 C C . PRO A 1 100 ? -2.086 -4.321 -9.128 1.00 95.31 100 PRO A C 1
ATOM 801 O O . PRO A 1 100 ? -3.131 -4.940 -9.366 1.00 95.31 100 PRO A O 1
ATOM 804 N N . VAL A 1 101 ? -2.030 -3.284 -8.290 1.00 96.31 101 VAL A N 1
ATOM 805 C CA . VAL A 1 101 ? -3.231 -2.656 -7.723 1.00 96.31 101 VAL A CA 1
ATOM 806 C C . VAL A 1 101 ? -3.350 -1.181 -8.044 1.00 96.31 101 VAL A C 1
ATOM 808 O O . VAL A 1 101 ? -2.363 -0.466 -8.175 1.00 96.31 101 VAL A O 1
ATOM 811 N N . GLU A 1 102 ? -4.594 -0.726 -8.076 1.00 96.25 102 GLU A N 1
ATOM 812 C CA . GLU A 1 102 ? -4.975 0.662 -7.887 1.00 96.25 102 GLU A CA 1
ATOM 813 C C . GLU A 1 102 ? -5.561 0.841 -6.478 1.00 96.25 102 GLU A C 1
ATOM 815 O O . GLU A 1 102 ? -6.387 0.041 -6.022 1.00 96.25 102 GLU A O 1
ATOM 820 N N . VAL A 1 103 ? -5.126 1.898 -5.787 1.00 96.31 103 VAL A N 1
ATOM 821 C CA . VAL A 1 103 ? -5.563 2.236 -4.427 1.00 96.31 103 VAL A CA 1
ATOM 822 C C . VAL A 1 103 ? -6.314 3.561 -4.447 1.00 96.31 103 VAL A C 1
ATOM 824 O O . VAL A 1 103 ? -5.761 4.594 -4.826 1.00 96.31 103 VAL A O 1
ATOM 827 N N . ALA A 1 104 ? -7.561 3.539 -3.985 1.00 95.38 104 ALA A N 1
ATOM 828 C CA . ALA A 1 104 ? -8.375 4.726 -3.764 1.00 95.38 104 ALA A CA 1
ATOM 829 C C . ALA A 1 104 ? -8.561 4.955 -2.260 1.00 95.38 104 ALA A C 1
ATOM 831 O O . ALA A 1 104 ? -8.966 4.052 -1.530 1.00 95.38 104 ALA A O 1
ATOM 832 N N . ILE A 1 105 ? -8.268 6.165 -1.786 1.00 94.69 105 ILE A N 1
ATOM 833 C CA . ILE A 1 105 ? -8.511 6.550 -0.391 1.00 94.69 105 ILE A CA 1
ATOM 834 C C . ILE A 1 105 ? -10.013 6.733 -0.186 1.00 94.69 105 ILE A C 1
ATOM 836 O O . ILE A 1 105 ? -10.673 7.390 -0.992 1.00 94.69 105 ILE A O 1
ATOM 840 N N . LEU A 1 106 ? -10.538 6.151 0.890 1.00 93.31 106 LEU A N 1
ATOM 841 C CA . LEU A 1 106 ? -11.931 6.321 1.286 1.00 93.31 106 LEU A CA 1
ATOM 842 C C . LEU A 1 106 ? -12.076 7.500 2.271 1.00 93.31 106 LEU A C 1
ATOM 844 O O . LEU A 1 106 ? -11.102 7.817 2.961 1.00 93.31 106 LEU A O 1
ATOM 848 N N . PRO A 1 107 ? -13.256 8.152 2.318 1.00 84.44 107 PRO A N 1
ATOM 849 C CA . PRO A 1 107 ? -13.546 9.244 3.250 1.00 84.44 107 PRO A CA 1
ATOM 850 C C . PRO A 1 107 ? -13.375 8.874 4.728 1.00 84.44 107 PRO A C 1
ATOM 852 O O . PRO A 1 107 ? -13.641 7.702 5.086 1.00 84.44 107 PRO A O 1
#

Radius of gyration: 12.75 Å; Cα contacts (8 Å, |Δi|>4): 206; chains: 1; bounding box: 28×34×31 Å

Foldseek 3Di:
DFKWAAAPVQRKIWDWDDPDQDNLAATAIAIAGPDPVQCVLVVVVCVVCVVVVHDHYRDIDTDVRDFDKDKDADKDQDPPCVDPVVRHDPRHDGSIYGPPIRIDTDD

Nearest PDB structures (foldseek):
  7b2t-assembly2_B  TM=3.134E-01  e=1.049E+00  Ixodes scapularis